Protein AF-A0A5C0E227-F1 (afdb_monomer)

Radius of gyration: 17.74 Å; Cα contacts (8 Å, |Δi|>4): 35; chains: 1; bounding box: 24×38×64 Å

Secondary structure (DSSP, 8-sta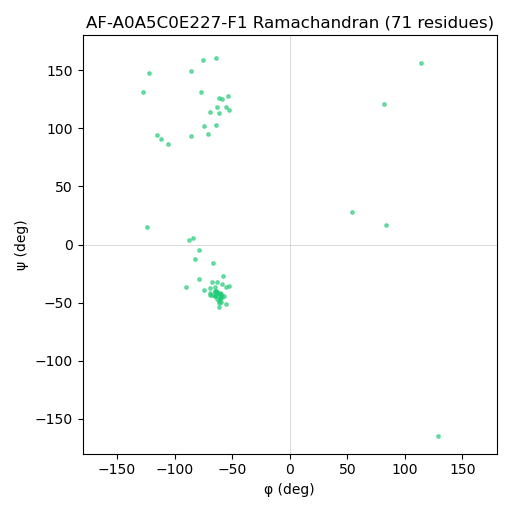te):
------PPPHHHHHHHHHHHHHHTT----HHHHHHHHT---HHHHHHHHHHHHHHHHHHHTTS----------

Mean predicted aligned error: 10.79 Å

Solvent-accessible surface area (backbone atoms only — not comparable to full-atom values): 4715 Å² total; per-residue (Å²): 135,86,80,72,80,75,74,76,46,73,62,55,54,52,48,52,48,48,49,52,31,52,77,69,73,41,84,82,40,70,65,58,49,29,62,74,69,73,51,81,59,63,83,64,48,47,57,52,56,49,51,50,48,51,57,51,48,58,62,54,57,78,72,66,77,83,81,88,76,87,77,88,130

pLDDT: mean 78.33, std 17.94, range [43.09, 93.88]

Structure (mmCIF, N/CA/C/O backbone):
data_AF-A0A5C0E227-F1
#
_entry.id   AF-A0A5C0E227-F1
#
loop_
_atom_site.group_PDB
_atom_site.id
_atom_site.type_symbol
_atom_site.label_atom_id
_atom_site.label_alt_id
_atom_site.label_comp_id
_atom_site.label_asym_id
_atom_site.label_entity_id
_atom_site.label_seq_id
_atom_site.pdbx_PDB_ins_code
_atom_site.Cartn_x
_atom_site.Cartn_y
_atom_site.Cartn_z
_atom_site.occupancy
_atom_site.B_iso_or_equiv
_atom_site.auth_seq_id
_atom_site.auth_comp_i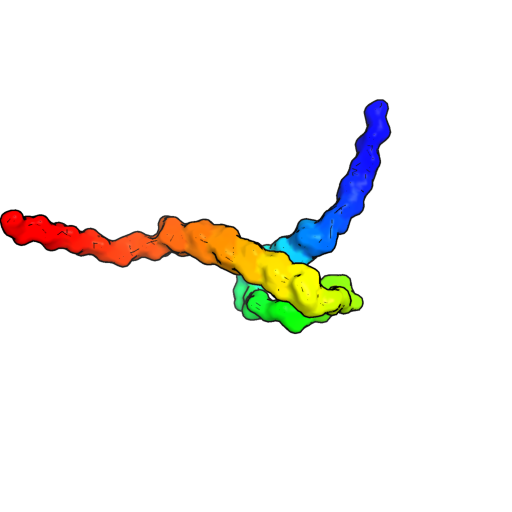d
_atom_site.auth_asym_id
_atom_site.auth_atom_id
_atom_site.pdbx_PDB_model_num
ATOM 1 N N . MET A 1 1 ? 6.352 30.804 -17.983 1.00 44.28 1 MET A N 1
ATOM 2 C CA . MET A 1 1 ? 6.308 29.868 -16.841 1.00 44.28 1 MET A CA 1
ATOM 3 C C . MET A 1 1 ? 5.853 28.528 -17.392 1.00 44.28 1 MET A C 1
ATOM 5 O O . MET A 1 1 ? 4.672 28.359 -17.651 1.00 44.28 1 MET A O 1
ATOM 9 N N . THR A 1 2 ? 6.782 27.638 -17.730 1.00 45.62 2 THR A N 1
ATOM 10 C CA . THR A 1 2 ? 6.447 26.293 -18.214 1.00 45.62 2 THR A CA 1
ATOM 11 C C . THR A 1 2 ? 6.256 25.399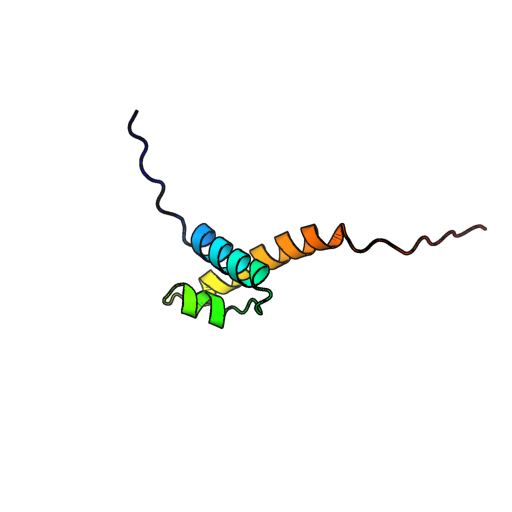 -16.998 1.00 45.62 2 THR A C 1
ATOM 13 O O . THR A 1 2 ? 7.227 24.892 -16.446 1.00 45.62 2 THR A O 1
ATOM 16 N N . SER A 1 3 ? 5.014 25.272 -16.534 1.00 52.44 3 SER A N 1
ATOM 17 C CA . SER A 1 3 ? 4.645 24.261 -15.545 1.00 52.44 3 SER A CA 1
ATOM 18 C C . SER A 1 3 ? 4.688 22.901 -16.23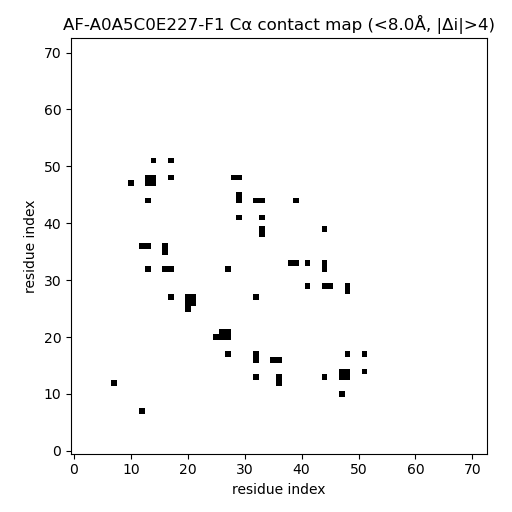1 1.00 52.44 3 SER A C 1
ATOM 20 O O . SER A 1 3 ? 3.746 22.518 -16.920 1.00 52.44 3 SER A O 1
ATOM 22 N N . THR A 1 4 ? 5.808 22.196 -16.111 1.00 61.50 4 THR A N 1
ATOM 23 C CA . THR A 1 4 ? 5.890 20.788 -16.498 1.00 61.50 4 THR A CA 1
ATOM 24 C C . THR A 1 4 ? 4.893 20.021 -15.626 1.00 61.50 4 THR A C 1
ATOM 26 O O . THR A 1 4 ? 4.959 20.167 -14.402 1.00 61.50 4 THR A O 1
ATOM 29 N N . PRO A 1 5 ? 3.960 19.232 -16.188 1.00 58.53 5 PRO A N 1
ATOM 30 C CA . PRO A 1 5 ? 3.164 18.327 -15.377 1.00 58.53 5 PRO A CA 1
ATOM 31 C C . PRO A 1 5 ? 4.149 17.351 -14.737 1.00 58.53 5 PRO A C 1
ATOM 33 O O . PRO A 1 5 ? 4.833 16.612 -15.444 1.00 58.53 5 PRO A O 1
ATOM 36 N N . LEU A 1 6 ? 4.293 17.409 -13.415 1.00 65.81 6 LEU A N 1
ATOM 37 C CA . LEU A 1 6 ? 5.020 16.389 -12.674 1.00 65.81 6 LEU A CA 1
ATOM 38 C C . LEU A 1 6 ? 4.223 15.104 -12.873 1.00 65.81 6 LEU A C 1
ATOM 40 O O . LEU A 1 6 ? 3.140 14.963 -12.306 1.00 65.81 6 LEU A O 1
ATOM 44 N N . GLU A 1 7 ? 4.695 14.217 -13.751 1.00 69.25 7 GLU A N 1
ATOM 45 C CA . GLU A 1 7 ? 4.084 12.900 -13.857 1.00 69.25 7 GLU A CA 1
ATOM 46 C C . GLU A 1 7 ? 4.071 12.278 -12.456 1.00 69.25 7 GLU A C 1
ATOM 48 O O . GLU A 1 7 ? 5.113 12.275 -11.790 1.00 69.25 7 GLU A O 1
ATOM 53 N N . PRO A 1 8 ? 2.908 11.796 -11.980 1.00 73.12 8 PRO A N 1
ATOM 54 C CA . PRO A 1 8 ? 2.804 11.265 -10.635 1.00 73.12 8 PRO A CA 1
ATOM 55 C C . PRO A 1 8 ? 3.780 10.106 -10.498 1.00 73.12 8 PRO A C 1
ATOM 57 O O . PRO A 1 8 ? 3.764 9.156 -11.297 1.00 73.12 8 PRO A O 1
ATOM 60 N N . SER A 1 9 ? 4.650 10.201 -9.496 1.00 86.62 9 SER A N 1
ATOM 61 C CA . SER A 1 9 ? 5.662 9.185 -9.265 1.00 86.62 9 SER A CA 1
ATOM 62 C C . SER A 1 9 ? 4.984 7.860 -8.910 1.00 86.62 9 SER A C 1
ATOM 64 O O . SER A 1 9 ? 3.826 7.810 -8.485 1.00 86.62 9 SER A O 1
ATOM 66 N N . LEU A 1 10 ? 5.706 6.748 -9.061 1.00 88.19 10 LEU A N 1
ATOM 67 C CA . LEU A 1 10 ? 5.197 5.436 -8.647 1.00 88.19 10 LEU A CA 1
ATOM 68 C C . LEU A 1 10 ? 4.715 5.452 -7.185 1.00 88.19 10 LEU A C 1
ATOM 70 O O . LEU A 1 10 ? 3.719 4.810 -6.856 1.00 88.19 10 LEU A O 1
A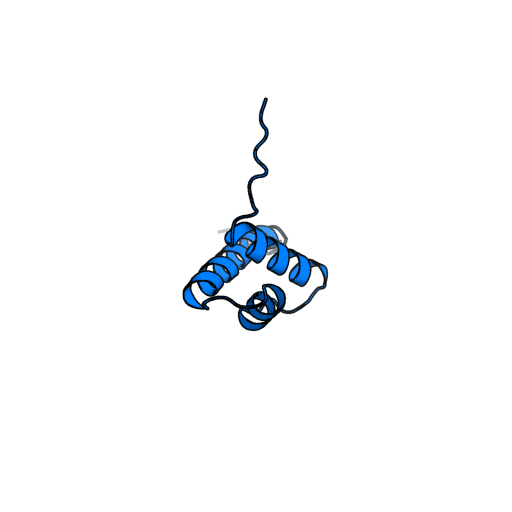TOM 74 N N . LYS A 1 11 ? 5.405 6.214 -6.330 1.00 90.00 11 LYS A N 1
ATOM 75 C CA . LYS A 1 11 ? 5.033 6.416 -4.931 1.00 90.00 11 LYS A CA 1
ATOM 76 C C . LYS A 1 11 ? 3.667 7.082 -4.806 1.00 90.00 11 LYS A C 1
ATOM 78 O O . LYS A 1 11 ? 2.823 6.536 -4.102 1.00 90.00 11 LYS A O 1
ATOM 83 N N . ASP A 1 12 ? 3.443 8.187 -5.514 1.00 91.06 12 ASP A N 1
ATOM 84 C CA . ASP A 1 12 ? 2.171 8.920 -5.470 1.00 91.06 12 ASP A CA 1
ATOM 85 C C . ASP A 1 12 ? 1.009 8.019 -5.891 1.00 91.06 12 ASP A C 1
ATOM 87 O O . ASP A 1 12 ? 0.013 7.918 -5.180 1.00 91.06 12 ASP A O 1
ATOM 91 N N . LYS A 1 13 ? 1.183 7.259 -6.981 1.00 92.00 13 LYS A N 1
ATOM 92 C CA . LYS A 1 13 ? 0.175 6.298 -7.455 1.00 92.00 13 LYS A CA 1
ATOM 93 C C . LYS A 1 13 ? -0.123 5.217 -6.415 1.00 92.00 13 LYS A C 1
ATOM 95 O O . LYS A 1 13 ? -1.279 4.909 -6.153 1.00 92.00 13 LYS A O 1
ATOM 100 N N . VAL A 1 14 ? 0.907 4.630 -5.801 1.00 92.75 14 VAL A N 1
ATOM 101 C CA . VAL A 1 14 ? 0.721 3.599 -4.764 1.00 92.75 14 VAL A CA 1
ATOM 102 C C . VAL A 1 14 ? 0.021 4.171 -3.530 1.00 92.75 14 VAL A C 1
ATOM 104 O O . VAL A 1 14 ? -0.848 3.509 -2.964 1.00 92.75 14 VAL A O 1
ATOM 107 N N . PHE A 1 15 ? 0.380 5.384 -3.116 1.00 93.25 15 PHE A N 1
ATOM 108 C CA . PHE A 1 15 ? -0.210 6.049 -1.957 1.00 93.25 15 PHE A CA 1
ATOM 109 C C . PHE A 1 15 ? -1.677 6.405 -2.205 1.00 93.25 15 PHE A C 1
ATOM 111 O O . PHE A 1 15 ? -2.511 6.116 -1.350 1.00 93.25 15 PHE A O 1
ATOM 118 N N . GLU A 1 16 ? -2.005 6.931 -3.384 1.00 93.62 16 GLU A N 1
ATOM 119 C CA . GLU A 1 16 ? -3.381 7.220 -3.799 1.00 93.62 16 GLU A CA 1
ATOM 120 C C . GLU A 1 16 ? -4.245 5.950 -3.813 1.00 93.62 16 GLU A C 1
ATOM 122 O O . GLU A 1 16 ? -5.365 5.942 -3.303 1.00 93.62 16 GLU A O 1
ATOM 127 N N . ILE A 1 17 ? -3.715 4.834 -4.326 1.00 93.88 17 ILE A N 1
ATOM 128 C CA . ILE A 1 17 ? -4.421 3.545 -4.307 1.00 93.88 17 ILE A CA 1
ATOM 129 C C . ILE A 1 17 ? -4.660 3.079 -2.868 1.00 93.88 17 ILE A C 1
ATOM 131 O O . ILE A 1 17 ? -5.770 2.662 -2.536 1.00 93.88 17 ILE A O 1
ATOM 135 N N . CYS A 1 18 ? -3.643 3.134 -2.004 1.00 93.12 18 CYS A N 1
ATOM 136 C CA . CYS A 1 18 ? -3.795 2.761 -0.598 1.00 93.12 18 CYS A CA 1
ATOM 137 C C . CYS A 1 18 ? -4.835 3.635 0.114 1.00 93.12 18 CYS A C 1
ATOM 139 O O . CYS A 1 18 ? -5.667 3.101 0.846 1.00 93.12 18 CYS A O 1
ATOM 141 N N . GLU A 1 19 ? -4.831 4.944 -0.135 1.00 92.56 19 GLU A N 1
ATOM 142 C CA . GLU A 1 19 ? -5.795 5.884 0.437 1.00 92.56 19 GLU A CA 1
ATOM 143 C C . GLU A 1 19 ? -7.221 5.604 -0.048 1.00 92.56 19 GLU A C 1
ATOM 145 O O . GLU A 1 19 ? -8.149 5.551 0.758 1.00 92.56 19 GLU A O 1
ATOM 150 N N . ASN A 1 20 ? -7.407 5.351 -1.344 1.00 93.56 20 ASN A N 1
ATOM 151 C CA . ASN A 1 20 ? -8.707 4.968 -1.888 1.00 93.56 20 ASN A CA 1
ATOM 152 C C . ASN A 1 20 ? -9.215 3.669 -1.259 1.00 93.56 20 ASN A C 1
ATOM 154 O O . ASN A 1 20 ? -10.367 3.603 -0.837 1.00 93.56 20 ASN A O 1
ATOM 158 N N . LEU A 1 21 ? -8.365 2.648 -1.129 1.00 91.44 21 LEU A N 1
ATOM 159 C CA . LEU A 1 21 ? -8.740 1.404 -0.453 1.00 91.44 21 LEU A CA 1
ATOM 160 C C . LEU A 1 21 ? -9.119 1.658 1.015 1.00 91.44 21 LEU A C 1
ATOM 162 O O . LEU A 1 21 ? -10.121 1.125 1.480 1.00 91.44 21 LEU A O 1
ATOM 166 N N . TYR A 1 22 ? -8.376 2.514 1.721 1.00 91.00 22 TYR A N 1
ATOM 167 C CA . TYR A 1 22 ? -8.686 2.899 3.100 1.00 91.00 22 TYR A CA 1
ATOM 168 C C . TYR A 1 22 ? -10.043 3.598 3.227 1.00 91.00 22 TYR A C 1
ATOM 170 O O . TYR A 1 22 ? -10.865 3.198 4.049 1.00 91.00 22 TYR A O 1
ATOM 178 N N . LYS A 1 23 ? -10.311 4.597 2.376 1.00 89.62 23 LYS A N 1
ATOM 179 C CA . LYS A 1 23 ? -11.580 5.347 2.337 1.00 89.62 23 LYS A CA 1
ATOM 180 C C . LYS A 1 23 ? -12.780 4.438 2.070 1.00 89.62 23 LYS A C 1
ATOM 182 O O . LYS A 1 23 ? -13.850 4.656 2.626 1.00 89.62 23 LYS A O 1
ATOM 187 N N . ASN A 1 24 ? -12.588 3.392 1.269 1.00 90.56 24 ASN A N 1
ATOM 188 C CA . ASN A 1 24 ? -13.612 2.386 0.983 1.00 90.56 24 ASN A CA 1
ATOM 189 C C . ASN A 1 24 ? -13.692 1.271 2.043 1.00 90.56 24 ASN A C 1
ATOM 191 O O . ASN A 1 24 ? -14.429 0.306 1.854 1.00 90.56 24 ASN A O 1
ATOM 195 N N . SER A 1 25 ? -12.943 1.369 3.152 1.00 85.56 25 SER A N 1
ATOM 196 C CA . SER A 1 25 ? -12.821 0.308 4.166 1.00 85.56 25 SER A CA 1
ATOM 197 C C . SER A 1 25 ? -12.399 -1.050 3.575 1.00 85.56 25 SER A C 1
ATOM 199 O O . SER A 1 25 ? -12.709 -2.113 4.114 1.00 85.56 25 SER A O 1
ATOM 201 N N . GLU A 1 26 ? -11.670 -1.033 2.456 1.00 88.25 26 GLU A N 1
ATOM 202 C CA . GLU A 1 26 ? -11.125 -2.224 1.818 1.00 88.25 26 GLU A CA 1
ATOM 203 C C . GLU A 1 26 ? -9.773 -2.613 2.422 1.00 88.25 26 GLU A C 1
ATOM 205 O O . GLU A 1 26 ? -8.944 -1.793 2.825 1.00 88.25 26 GLU A O 1
ATOM 210 N N . LYS A 1 27 ? -9.494 -3.920 2.422 1.00 87.94 27 LYS A N 1
ATOM 211 C CA . LYS A 1 27 ? -8.223 -4.438 2.925 1.00 87.94 27 LYS A CA 1
ATOM 212 C C . LYS A 1 27 ? -7.065 -4.043 2.007 1.00 87.94 27 LYS A C 1
ATOM 214 O O . LYS A 1 27 ? -6.907 -4.568 0.902 1.00 87.94 27 LYS A O 1
ATOM 219 N N . ILE A 1 28 ? -6.164 -3.217 2.530 1.00 90.62 28 ILE A N 1
ATOM 220 C CA . ILE A 1 28 ? -4.949 -2.792 1.829 1.00 90.62 28 ILE A CA 1
ATOM 221 C C . ILE A 1 28 ? -3.937 -3.941 1.820 1.00 90.62 28 ILE A C 1
ATOM 223 O O . ILE A 1 28 ? -3.251 -4.230 2.811 1.00 90.62 28 ILE A O 1
ATOM 227 N N . THR A 1 29 ? -3.839 -4.619 0.678 1.00 90.94 29 THR A N 1
ATOM 228 C CA . THR A 1 29 ? -2.873 -5.697 0.432 1.00 90.94 29 THR A CA 1
ATOM 229 C C . THR A 1 29 ? -2.003 -5.367 -0.772 1.00 90.94 29 THR A C 1
ATOM 231 O O . THR A 1 29 ? -2.467 -4.769 -1.737 1.00 90.94 29 THR A O 1
ATOM 234 N N . ARG A 1 30 ? -0.742 -5.814 -0.746 1.00 90.94 30 ARG A N 1
ATOM 235 C CA . ARG A 1 30 ? 0.217 -5.601 -1.847 1.00 90.94 30 ARG A CA 1
ATOM 236 C C . ARG A 1 30 ? -0.318 -6.117 -3.185 1.00 90.94 30 ARG A C 1
ATOM 238 O O . ARG A 1 30 ? -0.108 -5.486 -4.211 1.00 90.94 30 ARG A O 1
ATOM 245 N N . LYS A 1 31 ? -1.044 -7.242 -3.153 1.00 91.50 31 LYS A N 1
ATOM 246 C CA . LYS A 1 31 ? -1.718 -7.816 -4.320 1.00 91.50 31 LYS A CA 1
ATOM 247 C C . LYS A 1 31 ? -2.769 -6.855 -4.882 1.00 91.50 31 LYS A C 1
ATOM 249 O O . LYS A 1 31 ? -2.680 -6.507 -6.048 1.00 91.50 31 LYS A O 1
ATOM 254 N N . LYS A 1 32 ? -3.705 -6.383 -4.048 1.00 90.75 32 LYS A N 1
ATOM 255 C CA . LYS A 1 32 ? -4.765 -5.452 -4.468 1.00 90.75 32 LYS A CA 1
ATOM 256 C C . LYS A 1 32 ? -4.182 -4.154 -5.026 1.00 90.75 32 LYS A C 1
ATOM 258 O O . LYS A 1 32 ? -4.609 -3.708 -6.079 1.00 90.75 32 LYS A O 1
ATOM 263 N N . VAL A 1 33 ? -3.168 -3.598 -4.362 1.00 92.44 33 VAL A N 1
ATOM 264 C CA . VAL A 1 33 ? -2.484 -2.381 -4.824 1.00 92.44 33 VAL A CA 1
ATOM 265 C C . VAL A 1 33 ? -1.848 -2.597 -6.198 1.00 92.44 33 VAL A C 1
ATOM 267 O O . VAL A 1 33 ? -2.054 -1.789 -7.094 1.00 92.44 33 VAL A O 1
ATOM 270 N N . ARG A 1 34 ? -1.134 -3.711 -6.397 1.00 93.81 34 ARG A N 1
ATOM 271 C CA . ARG A 1 34 ? -0.536 -4.071 -7.692 1.00 93.81 34 ARG A CA 1
ATOM 272 C C . ARG A 1 34 ? -1.587 -4.299 -8.781 1.00 93.81 34 ARG A C 1
ATOM 274 O O . ARG A 1 34 ? -1.375 -3.884 -9.914 1.00 93.81 34 ARG A O 1
ATOM 281 N N . ASP A 1 35 ? -2.689 -4.965 -8.447 1.00 92.69 35 ASP A N 1
ATOM 282 C CA . ASP A 1 35 ? -3.767 -5.246 -9.396 1.00 92.69 35 ASP A CA 1
ATOM 283 C C . ASP A 1 35 ? -4.436 -3.934 -9.858 1.00 92.69 35 ASP A C 1
ATOM 285 O O . ASP A 1 35 ? -4.665 -3.765 -11.052 1.00 92.69 35 ASP A O 1
ATOM 289 N N . VAL A 1 36 ? -4.661 -2.972 -8.951 1.00 91.75 36 VAL A N 1
ATOM 290 C CA . VAL A 1 36 ? -5.190 -1.631 -9.288 1.00 91.75 36 VAL A CA 1
ATOM 291 C C . VAL A 1 36 ? -4.170 -0.793 -10.064 1.00 91.75 36 VAL A C 1
ATOM 293 O O . VAL A 1 36 ? -4.537 -0.081 -10.992 1.00 91.75 36 VAL A O 1
ATOM 296 N N . LEU A 1 37 ? -2.883 -0.906 -9.727 1.00 90.69 37 LEU A N 1
ATOM 297 C CA . LEU A 1 37 ? -1.793 -0.231 -10.436 1.00 90.69 37 LEU A CA 1
ATOM 298 C C . LEU A 1 37 ? -1.599 -0.761 -11.874 1.00 90.69 37 LEU A C 1
ATOM 300 O O . LEU A 1 37 ? -0.937 -0.113 -12.681 1.00 90.69 37 LEU A O 1
ATOM 304 N N . GLY A 1 38 ? -2.166 -1.928 -12.204 1.00 91.00 38 GLY A N 1
ATOM 305 C CA . GLY A 1 38 ? -2.017 -2.575 -13.511 1.00 91.00 38 GLY A CA 1
ATOM 306 C C . GLY A 1 38 ? -0.736 -3.403 -13.654 1.00 91.00 38 GLY A C 1
ATOM 307 O O . GLY A 1 38 ? -0.336 -3.735 -14.768 1.00 91.00 38 GLY A O 1
ATOM 308 N N . GLY A 1 39 ? -0.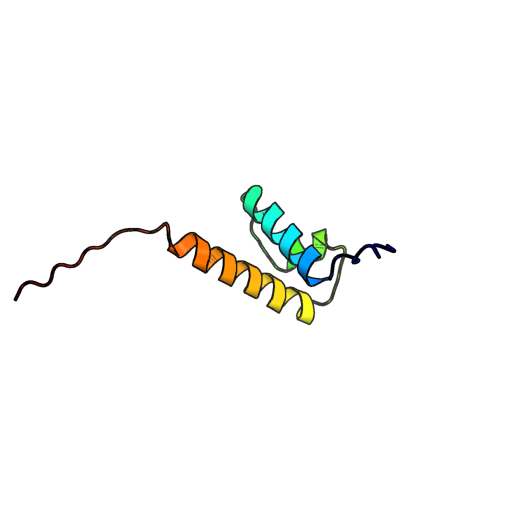078 -3.746 -12.543 1.00 86.81 39 GLY A N 1
ATOM 309 C CA . GLY A 1 39 ? 1.174 -4.500 -12.524 1.00 86.81 39 GLY A CA 1
ATOM 310 C C . GLY A 1 39 ? 2.263 -3.832 -11.685 1.00 86.81 39 GLY A C 1
ATOM 311 O O . GLY A 1 39 ? 1.998 -2.968 -10.856 1.00 86.81 39 GLY A O 1
ATOM 312 N N . GLY A 1 40 ? 3.504 -4.280 -11.871 1.00 85.62 40 GLY A N 1
ATOM 313 C CA . GLY A 1 40 ? 4.671 -3.781 -11.144 1.00 85.62 40 GLY A CA 1
ATOM 314 C C . GLY A 1 40 ? 5.310 -4.818 -10.224 1.00 85.62 40 GLY A C 1
ATOM 315 O O . GLY A 1 40 ? 4.694 -5.800 -9.797 1.00 85.62 40 GLY A O 1
ATOM 316 N N . SER A 1 41 ? 6.588 -4.596 -9.93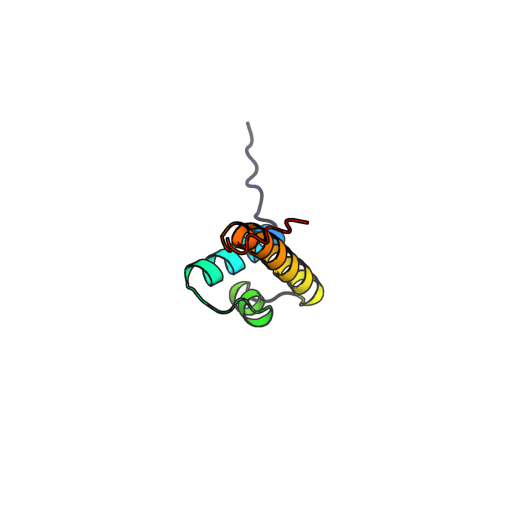9 1.00 90.00 41 SER A N 1
ATOM 317 C CA . SER A 1 41 ? 7.390 -5.506 -9.130 1.00 90.00 41 SER A CA 1
ATOM 318 C C . SER A 1 41 ? 7.059 -5.357 -7.648 1.00 90.00 41 SER A C 1
ATOM 320 O O . SER A 1 41 ? 7.059 -4.256 -7.089 1.00 90.00 41 SER A O 1
ATOM 322 N N . TYR A 1 42 ? 6.819 -6.493 -6.987 1.00 90.31 42 TYR A N 1
ATOM 323 C CA . TYR A 1 42 ? 6.538 -6.535 -5.551 1.00 90.31 42 TYR A CA 1
ATOM 324 C C . TYR A 1 42 ? 7.652 -5.919 -4.708 1.00 90.31 42 TYR A C 1
ATOM 326 O O . TYR A 1 42 ? 7.361 -5.411 -3.629 1.00 90.31 42 TYR A O 1
ATOM 334 N N . GLU A 1 43 ? 8.892 -5.934 -5.191 1.00 90.50 43 GLU A N 1
ATOM 335 C CA . GLU A 1 43 ? 10.041 -5.321 -4.521 1.00 90.50 43 GLU A CA 1
ATOM 336 C C . GLU A 1 43 ? 9.908 -3.802 -4.389 1.00 90.50 43 GLU A C 1
ATOM 338 O O . GLU A 1 43 ? 10.319 -3.249 -3.377 1.00 90.50 43 GLU A O 1
ATOM 343 N N . TYR A 1 44 ? 9.257 -3.135 -5.347 1.00 88.25 44 TYR A N 1
ATOM 344 C CA . TYR A 1 44 ? 9.021 -1.690 -5.292 1.00 88.25 44 TYR A CA 1
ATOM 345 C C . TYR A 1 44 ? 7.704 -1.354 -4.589 1.00 88.25 44 TYR A C 1
ATOM 347 O O . TYR A 1 44 ? 7.630 -0.393 -3.833 1.00 88.25 44 TYR A O 1
ATOM 355 N N . ILE A 1 45 ? 6.658 -2.166 -4.778 1.00 92.00 45 ILE A N 1
ATOM 356 C CA . ILE A 1 45 ? 5.338 -1.912 -4.176 1.00 92.00 45 ILE A CA 1
ATOM 357 C C . ILE A 1 45 ? 5.335 -2.233 -2.673 1.00 92.00 45 ILE A C 1
ATOM 359 O O . ILE A 1 45 ? 4.724 -1.514 -1.886 1.00 92.00 45 ILE A O 1
ATOM 363 N N . SER A 1 46 ? 6.008 -3.306 -2.246 1.00 92.00 46 SER A N 1
ATOM 364 C CA . SER A 1 46 ? 6.034 -3.734 -0.838 1.00 92.00 46 SER A CA 1
ATOM 365 C C . SER A 1 46 ? 6.509 -2.652 0.136 1.00 92.00 46 SER A C 1
ATOM 367 O O . SER A 1 46 ? 5.790 -2.433 1.119 1.00 92.00 46 SER A O 1
ATOM 369 N N . PRO A 1 47 ? 7.666 -1.988 -0.076 1.00 93.62 47 PRO A N 1
ATOM 370 C CA . PRO A 1 47 ? 8.118 -0.934 0.826 1.00 93.62 47 PRO A CA 1
ATOM 371 C C . PRO A 1 47 ? 7.163 0.262 0.818 1.00 93.62 47 PRO A C 1
ATOM 373 O O . PRO A 1 47 ? 6.822 0.743 1.890 1.00 93.62 47 PRO A O 1
ATOM 376 N N . LEU A 1 48 ? 6.622 0.660 -0.339 1.00 93.50 48 LEU A N 1
ATOM 377 C CA . LEU A 1 48 ? 5.687 1.789 -0.449 1.00 93.50 48 LEU A CA 1
ATOM 378 C C . LEU A 1 48 ? 4.365 1.548 0.297 1.00 93.50 48 LEU A C 1
ATOM 380 O O . LEU A 1 48 ? 3.892 2.414 1.026 1.00 93.50 48 LEU A O 1
ATOM 384 N N . VAL A 1 49 ? 3.783 0.352 0.171 1.00 92.12 49 VAL A N 1
ATOM 385 C CA . VAL A 1 49 ? 2.568 -0.024 0.917 1.00 92.12 49 VAL A CA 1
ATOM 386 C C . VAL A 1 49 ? 2.841 -0.083 2.421 1.00 92.12 49 VAL A C 1
ATOM 388 O O . VAL A 1 49 ? 1.975 0.261 3.221 1.00 92.12 49 VAL A O 1
ATOM 391 N N . THR A 1 50 ? 4.030 -0.541 2.816 1.00 92.62 50 THR A N 1
ATOM 392 C CA . THR A 1 50 ? 4.429 -0.603 4.230 1.00 92.62 50 THR A CA 1
ATOM 393 C C . THR A 1 50 ? 4.623 0.802 4.797 1.00 92.62 50 THR A C 1
ATOM 395 O O . THR A 1 50 ? 4.118 1.092 5.875 1.00 92.62 50 THR A O 1
ATOM 398 N N . GLU A 1 51 ? 5.273 1.690 4.046 1.00 92.62 51 GLU A N 1
ATOM 399 C CA . GLU A 1 51 ? 5.453 3.096 4.406 1.00 92.62 51 GLU A CA 1
ATOM 400 C C . GLU A 1 51 ? 4.108 3.804 4.588 1.00 92.62 51 GLU A C 1
ATOM 402 O O . GLU A 1 51 ? 3.874 4.395 5.639 1.00 92.62 51 GLU A O 1
ATOM 407 N N . TRP A 1 52 ? 3.188 3.664 3.627 1.00 92.19 52 TRP A N 1
ATOM 408 C CA . TRP A 1 52 ? 1.843 4.234 3.739 1.00 92.19 52 TRP A CA 1
ATOM 409 C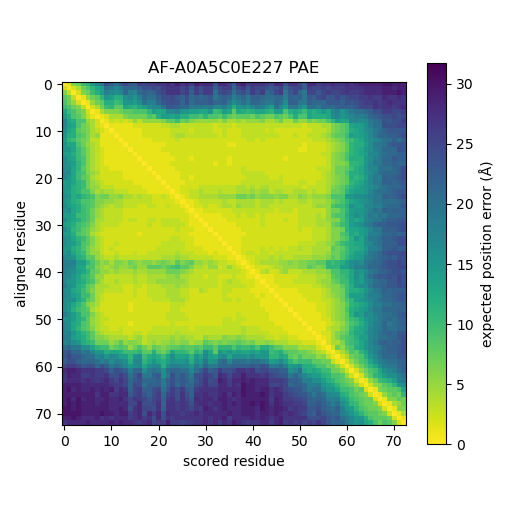 C . TRP A 1 52 ? 1.120 3.728 4.995 1.00 92.19 52 TRP A C 1
ATOM 411 O O . TRP A 1 52 ? 0.548 4.514 5.745 1.00 92.19 52 TRP A O 1
ATOM 421 N N . LYS A 1 53 ? 1.197 2.420 5.279 1.00 89.06 53 LYS A N 1
ATOM 422 C CA . LYS A 1 53 ? 0.591 1.838 6.485 1.00 89.06 53 LYS A CA 1
ATOM 423 C C . LYS A 1 53 ? 1.200 2.385 7.765 1.00 89.06 53 LYS A C 1
ATOM 425 O O . LYS A 1 53 ? 0.451 2.643 8.693 1.00 89.06 53 LYS A O 1
ATOM 430 N N . ASN A 1 54 ? 2.516 2.565 7.821 1.00 89.75 54 ASN A N 1
ATOM 431 C CA . ASN A 1 54 ? 3.174 3.143 8.989 1.00 89.75 54 ASN A CA 1
ATOM 432 C C . ASN A 1 54 ? 2.735 4.596 9.197 1.00 89.75 54 ASN A C 1
ATOM 434 O O . ASN A 1 54 ? 2.370 4.957 10.308 1.00 89.75 54 ASN A O 1
ATOM 438 N N . LEU A 1 55 ? 2.681 5.404 8.135 1.00 86.75 55 LEU A N 1
ATOM 439 C CA . LEU A 1 55 ? 2.214 6.794 8.206 1.00 86.75 55 LEU A CA 1
ATOM 440 C C . LEU A 1 55 ? 0.760 6.895 8.680 1.00 86.75 55 LEU A C 1
ATOM 442 O O . LEU A 1 55 ? 0.440 7.751 9.503 1.00 86.75 55 LEU A O 1
ATOM 446 N N . ASN A 1 56 ? -0.111 6.016 8.182 1.00 78.69 56 ASN A N 1
ATOM 447 C CA . ASN A 1 56 ? -1.527 6.007 8.544 1.00 78.69 56 ASN A CA 1
ATOM 448 C C . ASN A 1 56 ? -1.780 5.348 9.910 1.00 78.69 56 ASN A C 1
ATOM 450 O O . ASN A 1 56 ? -2.719 5.716 10.603 1.00 78.69 56 ASN A O 1
ATOM 454 N N . SER A 1 57 ? -0.943 4.389 10.319 1.00 71.06 57 SER A N 1
ATOM 455 C CA . SER A 1 57 ? -0.979 3.785 11.655 1.00 71.06 57 SER A CA 1
ATOM 456 C C . SER A 1 57 ? -0.531 4.782 12.712 1.00 71.06 57 SER A C 1
ATOM 458 O O . SER A 1 57 ? -1.172 4.863 13.746 1.00 71.06 57 SER A O 1
ATOM 460 N N . VAL A 1 58 ? 0.519 5.565 12.451 1.00 58.97 58 VAL A N 1
ATOM 461 C CA . VAL A 1 58 ? 0.956 6.639 13.356 1.00 58.97 58 VAL A CA 1
ATOM 462 C C . VAL A 1 58 ? -0.119 7.727 13.454 1.00 58.97 58 VAL A C 1
ATOM 464 O O . VAL A 1 58 ? -0.421 8.168 14.553 1.00 58.97 58 VAL A O 1
ATOM 467 N N . GLN A 1 59 ? -0.781 8.084 12.345 1.00 55.12 59 GLN A N 1
ATOM 468 C CA . GLN A 1 59 ? -1.917 9.022 12.367 1.00 55.12 59 GLN A CA 1
ATOM 469 C C . GLN A 1 59 ? -3.167 8.469 13.077 1.00 55.12 59 GLN A C 1
ATOM 471 O O . GLN A 1 59 ? -3.889 9.229 13.711 1.00 55.12 59 GLN A O 1
ATOM 476 N N . ASN A 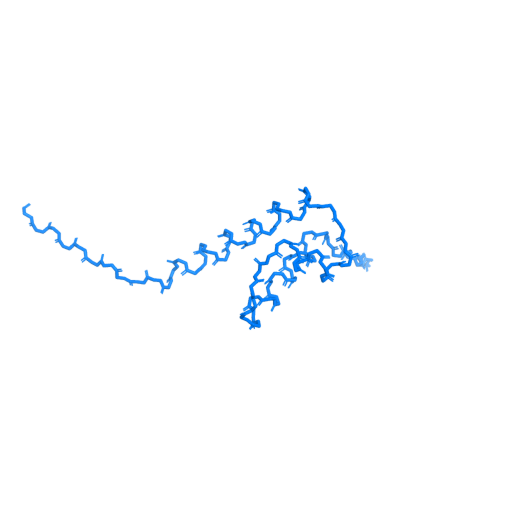1 60 ? -3.425 7.158 13.016 1.00 49.38 60 ASN A N 1
ATOM 477 C CA . ASN A 1 60 ? -4.522 6.526 13.762 1.00 49.38 60 ASN A CA 1
ATOM 478 C C . ASN A 1 60 ? -4.172 6.212 15.226 1.00 49.38 60 ASN A C 1
ATOM 480 O O . ASN A 1 60 ? -5.075 5.918 16.004 1.00 49.38 60 ASN A O 1
ATOM 484 N N . GLN A 1 61 ? -2.899 6.285 15.625 1.00 47.62 61 GLN A N 1
ATOM 485 C CA . GLN A 1 61 ? -2.490 6.128 17.025 1.00 47.62 61 GLN A CA 1
ATOM 486 C C . GLN A 1 61 ? -2.728 7.385 17.875 1.00 47.62 61 GLN A C 1
ATOM 488 O O . GLN A 1 61 ? -2.597 7.314 19.090 1.00 47.62 61 GLN A O 1
ATOM 493 N N . GLU A 1 62 ? -3.165 8.502 17.284 1.00 45.50 62 GLU A N 1
ATOM 494 C CA . GLU A 1 62 ? -3.660 9.667 18.039 1.00 45.50 62 GLU A CA 1
ATOM 495 C C . GLU A 1 62 ? -5.165 9.589 18.374 1.00 45.50 62 GLU A C 1
ATOM 497 O O . GLU A 1 62 ? -5.706 10.508 18.987 1.00 45.50 62 GLU A O 1
ATOM 502 N N . ILE A 1 63 ? -5.851 8.487 18.034 1.00 49.88 63 ILE A N 1
ATOM 503 C CA . ILE A 1 63 ? -7.281 8.278 18.344 1.00 49.88 63 ILE A CA 1
ATOM 504 C C . ILE A 1 63 ? -7.582 7.000 19.142 1.00 49.88 63 ILE A C 1
ATOM 506 O O . ILE A 1 63 ? -8.745 6.627 19.279 1.00 49.88 63 ILE A O 1
ATOM 510 N N . GLU A 1 64 ? -6.572 6.367 19.741 1.00 43.75 64 GLU A N 1
ATOM 511 C CA . GLU A 1 64 ? -6.777 5.490 20.901 1.00 43.75 64 GLU A CA 1
ATOM 512 C C . GLU A 1 64 ? -6.276 6.221 22.149 1.00 43.75 64 GLU A C 1
ATOM 514 O O . GLU A 1 64 ? -5.119 6.138 22.548 1.00 43.75 64 GLU A O 1
ATOM 519 N N . GLY A 1 65 ? -7.169 7.024 22.729 1.00 49.53 65 GLY A N 1
ATOM 520 C CA . GLY A 1 65 ? -7.028 7.472 24.105 1.00 49.53 65 GLY A CA 1
ATOM 521 C C . GLY A 1 65 ? -7.379 6.349 25.083 1.00 49.53 65 GLY A C 1
ATOM 522 O O . GLY A 1 65 ? -8.169 5.466 24.754 1.00 49.53 65 GLY A O 1
ATOM 523 N N . THR A 1 66 ? -6.872 6.508 26.312 1.00 45.41 66 THR A N 1
ATOM 524 C CA . THR A 1 66 ? -7.020 5.677 27.530 1.00 45.41 66 THR A CA 1
ATOM 525 C C . THR A 1 66 ? -6.070 4.470 27.568 1.00 45.41 66 THR A C 1
ATOM 527 O O . THR A 1 66 ? -6.031 3.687 26.639 1.00 45.41 66 THR A O 1
ATOM 530 N N . GLU A 1 67 ? -5.188 4.312 28.558 1.00 43.09 67 GLU A N 1
ATOM 531 C CA . GLU A 1 67 ? -5.419 4.468 29.997 1.00 43.09 67 GLU A CA 1
ATOM 532 C C . GLU A 1 67 ? -4.439 5.415 30.713 1.00 43.09 67 GLU A C 1
ATOM 534 O O . GLU A 1 67 ? -3.216 5.331 30.609 1.00 43.09 67 GLU A O 1
ATOM 539 N N . THR A 1 68 ? -5.035 6.310 31.497 1.00 52.16 68 THR A N 1
ATOM 540 C CA . THR A 1 68 ? -4.453 6.925 32.685 1.00 52.16 68 THR A CA 1
ATOM 541 C C . THR A 1 68 ? -4.015 5.815 33.639 1.00 52.16 68 THR A C 1
ATOM 543 O O . THR A 1 68 ? -4.870 5.089 34.135 1.00 52.16 68 THR A O 1
ATOM 546 N N . GLU A 1 69 ? -2.728 5.714 33.959 1.00 46.78 69 GLU A N 1
ATOM 547 C CA . GLU A 1 69 ? -2.314 5.027 35.183 1.00 46.78 69 GLU A CA 1
ATOM 548 C C . GLU A 1 69 ? -1.664 6.050 36.115 1.00 46.78 69 GLU A C 1
ATOM 550 O O . GLU A 1 69 ? -0.487 6.400 36.015 1.00 46.78 69 GLU A O 1
ATOM 555 N N . GLU A 1 70 ? -2.504 6.587 37.004 1.00 59.31 70 GLU A N 1
ATOM 556 C CA . GLU A 1 70 ? -2.068 7.117 38.287 1.00 59.31 70 GLU A CA 1
ATOM 557 C C . GLU A 1 70 ? -1.250 6.036 39.001 1.00 59.31 70 GLU A C 1
ATOM 559 O O . GLU A 1 70 ? -1.789 5.009 39.409 1.00 59.31 70 GLU A O 1
ATOM 564 N N . GLN A 1 71 ? 0.035 6.287 39.238 1.00 54.38 71 GLN A N 1
ATOM 565 C CA . GLN A 1 71 ? 0.727 5.662 40.359 1.00 54.38 71 GLN A CA 1
ATOM 566 C C . GLN A 1 71 ? 1.066 6.728 41.388 1.00 54.38 71 GLN A C 1
ATOM 568 O O . GLN A 1 71 ? 2.116 7.366 41.369 1.00 54.38 71 GLN A O 1
ATOM 573 N N . SER A 1 72 ? 0.122 6.890 42.312 1.00 66.94 72 SER A N 1
ATOM 574 C CA . SER A 1 72 ? 0.418 7.301 43.675 1.00 66.94 72 SER A CA 1
ATOM 575 C C . SER A 1 72 ? 1.273 6.222 44.344 1.00 66.94 72 SER A C 1
ATOM 577 O O . SER A 1 72 ? 0.780 5.109 44.535 1.00 66.94 72 SER A O 1
ATOM 579 N N . LYS A 1 73 ? 2.499 6.553 44.760 1.00 60.41 73 LYS A N 1
ATOM 580 C CA . LYS A 1 73 ? 3.015 6.177 46.086 1.00 60.41 73 LYS A CA 1
ATOM 581 C C . LYS A 1 73 ? 4.229 7.004 46.494 1.00 60.41 73 LYS A C 1
ATOM 583 O O . LYS A 1 73 ? 5.127 7.184 45.648 1.00 60.41 73 LYS A O 1
#

Nearest PDB structures (foldseek):
  2isy-assembly1_B  TM=7.480E-01  e=8.372E-01  Mycobacterium tuberculosis
  1bi3-assembly1_A  TM=7.042E-01  e=1.390E+00  Corynebacterium diphtheriae

Sequence (73 aa):
MTSTPLEPSLKDKVFEICENLYKNSEKITRKKVRDVLGGGSYEYISPLVTEWKNLNSVQNQEIEGTETEEQSK

Foldseek 3Di:
DDPDPPDQDPLNLLLVQQVVCVVVVHDQDLVSSQVVVVHDDSVVSVVSSVVSCVVVVVVCVVVDDDDDDDDDD